Protein AF-A0A6I0EHM9-F1 (afdb_monomer_lite)

Radius of gyration: 28.51 Å; chains: 1; bounding box: 47×51×94 Å

Structure (mmCIF, N/CA/C/O backbone):
data_AF-A0A6I0EHM9-F1
#
_entry.id   AF-A0A6I0EHM9-F1
#
loop_
_atom_site.group_PDB
_atom_site.id
_atom_site.type_symbol
_atom_site.label_atom_id
_atom_site.label_alt_id
_atom_site.label_comp_id
_atom_site.label_asym_id
_atom_site.label_entity_id
_atom_site.label_seq_id
_atom_site.pdbx_PDB_ins_code
_atom_site.Cartn_x
_atom_site.Cartn_y
_atom_site.Cartn_z
_atom_site.occupancy
_atom_site.B_iso_or_equiv
_atom_site.auth_seq_id
_atom_site.auth_comp_id
_atom_site.auth_asym_id
_atom_site.auth_atom_id
_atom_site.pdbx_PDB_model_num
ATOM 1 N N . MET A 1 1 ? 12.750 31.817 -54.312 1.00 40.09 1 MET A N 1
ATOM 2 C CA . MET A 1 1 ? 12.950 30.355 -54.270 1.00 40.09 1 MET A CA 1
ATOM 3 C C . MET A 1 1 ? 12.978 29.933 -52.812 1.00 40.09 1 MET A C 1
ATOM 5 O O . MET A 1 1 ? 13.867 30.363 -52.092 1.00 40.09 1 MET A O 1
ATOM 9 N N . LEU A 1 2 ? 11.939 29.222 -52.365 1.00 55.69 2 LEU A N 1
ATOM 10 C CA . LEU A 1 2 ? 11.820 28.691 -51.006 1.00 55.69 2 LEU A CA 1
ATOM 11 C C . LEU A 1 2 ? 12.800 27.525 -50.809 1.00 55.69 2 LEU A C 1
ATOM 13 O O . LEU A 1 2 ? 12.891 26.665 -51.680 1.00 55.69 2 LEU A O 1
ATOM 17 N N . GLY A 1 3 ? 13.486 27.484 -49.665 1.00 44.19 3 GLY A N 1
ATOM 18 C CA . GLY A 1 3 ? 14.451 26.437 -49.319 1.00 44.19 3 GLY A CA 1
ATOM 19 C C . GLY A 1 3 ? 14.499 26.175 -47.814 1.00 44.19 3 GLY A C 1
ATOM 20 O O . GLY A 1 3 ? 15.397 26.645 -47.132 1.00 44.19 3 GLY A O 1
ATOM 21 N N . THR A 1 4 ? 13.471 25.474 -47.330 1.00 45.31 4 THR A N 1
ATOM 22 C CA . THR A 1 4 ? 13.447 24.569 -46.162 1.00 45.31 4 THR A CA 1
ATOM 23 C C . THR A 1 4 ? 14.085 25.036 -44.845 1.00 45.31 4 THR A C 1
ATOM 25 O O . THR A 1 4 ? 15.238 24.733 -44.543 1.00 45.31 4 THR A O 1
ATOM 28 N N . ALA A 1 5 ? 13.251 25.618 -43.979 1.00 51.59 5 ALA A N 1
ATOM 29 C CA . ALA A 1 5 ? 13.383 25.479 -42.531 1.00 51.59 5 ALA A CA 1
ATOM 30 C C . ALA A 1 5 ? 13.219 23.988 -42.161 1.00 51.59 5 ALA A C 1
ATOM 32 O O . ALA A 1 5 ? 12.106 23.488 -42.004 1.00 51.59 5 ALA A O 1
ATOM 33 N N . GLY A 1 6 ? 14.337 23.262 -42.125 1.00 49.72 6 GLY A N 1
ATOM 34 C CA . GLY A 1 6 ? 14.420 21.868 -41.698 1.00 49.72 6 GLY A CA 1
ATOM 35 C C . GLY A 1 6 ? 14.473 21.779 -40.176 1.00 49.72 6 GLY A C 1
ATOM 36 O O . GLY A 1 6 ? 15.381 22.292 -39.534 1.00 49.72 6 GLY A O 1
ATOM 37 N N . SER A 1 7 ? 13.446 21.165 -39.607 1.00 57.47 7 SER A N 1
ATOM 38 C CA . SER A 1 7 ? 13.220 20.950 -38.182 1.00 57.47 7 SER A CA 1
ATOM 39 C C . SER A 1 7 ? 14.249 19.978 -37.560 1.00 57.47 7 SER A C 1
ATOM 41 O O . SER A 1 7 ? 14.007 18.775 -37.523 1.00 57.47 7 SER A O 1
ATOM 43 N N . ASP A 1 8 ? 15.329 20.505 -36.975 1.00 55.31 8 ASP A N 1
ATOM 44 C CA . ASP A 1 8 ? 16.258 19.757 -36.090 1.00 55.31 8 ASP A CA 1
ATOM 45 C C . ASP A 1 8 ? 15.991 19.987 -34.584 1.00 55.31 8 ASP A C 1
ATOM 47 O O . ASP A 1 8 ? 16.747 19.558 -33.709 1.00 55.31 8 ASP A O 1
ATOM 51 N N . ASN A 1 9 ? 14.874 20.637 -34.237 1.00 59.56 9 ASN A N 1
ATOM 52 C CA . ASN A 1 9 ? 14.548 20.966 -32.842 1.00 59.56 9 ASN A CA 1
ATOM 53 C C . ASN A 1 9 ? 14.227 19.736 -31.972 1.00 59.56 9 ASN A C 1
ATOM 55 O O . ASN A 1 9 ? 14.439 19.771 -30.761 1.00 59.56 9 ASN A O 1
ATOM 59 N N . GLY A 1 10 ? 13.741 18.638 -32.561 1.00 57.38 10 GLY A N 1
ATOM 60 C CA . GLY A 1 10 ? 13.340 17.445 -31.806 1.00 57.38 10 GLY A CA 1
ATOM 61 C C . GLY A 1 10 ? 14.515 16.719 -31.141 1.00 57.38 10 GLY A C 1
ATOM 62 O O . GLY A 1 10 ? 14.418 16.316 -29.983 1.00 57.38 10 GLY A O 1
ATOM 63 N N . GLY A 1 11 ? 15.652 16.603 -31.837 1.00 65.31 11 GLY A N 1
ATOM 64 C CA . GLY A 1 11 ? 16.835 15.899 -31.328 1.00 65.31 11 GLY A CA 1
ATOM 65 C C . GLY A 1 11 ? 17.574 16.680 -30.238 1.00 65.31 11 GLY A C 1
ATOM 66 O O . GLY A 1 11 ? 17.956 16.112 -29.215 1.00 65.31 11 GLY A O 1
ATOM 67 N N . GLY A 1 12 ? 17.716 17.998 -30.413 1.00 73.06 12 GLY A N 1
ATOM 68 C CA . GLY A 1 12 ? 18.394 18.866 -29.444 1.00 73.06 12 GLY A CA 1
ATOM 69 C C . GLY A 1 12 ? 17.640 19.001 -28.121 1.00 73.06 12 GLY A C 1
ATOM 70 O O . GLY A 1 12 ? 18.255 19.002 -27.054 1.00 73.06 12 GLY A O 1
ATOM 71 N N . LEU A 1 13 ? 16.307 19.054 -28.175 1.00 73.94 13 LEU A N 1
ATOM 72 C CA . LEU A 1 13 ? 15.455 19.199 -26.996 1.00 73.94 13 LEU A CA 1
ATOM 73 C C . LEU A 1 13 ? 15.386 17.894 -26.189 1.00 73.94 13 LEU A C 1
ATOM 75 O O . LEU A 1 13 ? 15.510 17.924 -24.967 1.00 73.94 13 LEU A O 1
ATOM 79 N N . LEU A 1 14 ? 15.319 16.741 -26.864 1.00 74.25 14 LEU A N 1
ATOM 80 C CA . LEU A 1 14 ? 15.441 15.429 -26.219 1.00 74.25 14 LEU A CA 1
ATOM 81 C C . LEU A 1 14 ? 16.823 15.227 -25.582 1.00 74.25 14 LEU A C 1
ATOM 83 O O . LEU A 1 14 ? 16.906 14.753 -24.452 1.00 74.25 14 LEU A O 1
ATOM 87 N N . ALA A 1 15 ? 17.902 15.648 -26.247 1.00 74.19 15 ALA A N 1
ATOM 88 C CA . ALA A 1 15 ? 19.254 15.588 -25.687 1.00 74.19 15 ALA A CA 1
ATOM 89 C C . ALA A 1 15 ? 19.466 16.569 -24.516 1.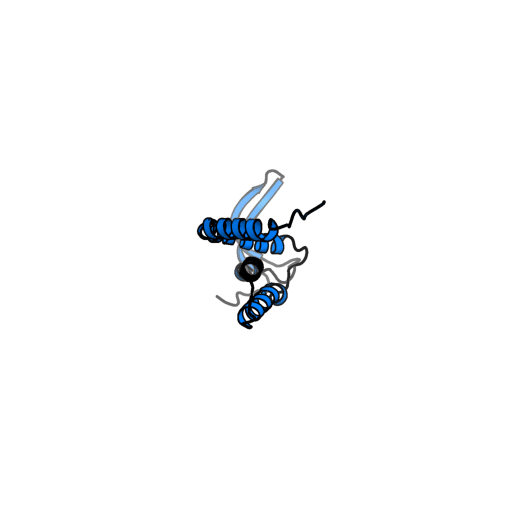00 74.19 15 ALA A C 1
ATOM 91 O O . ALA A 1 15 ? 20.249 16.306 -23.603 1.00 74.19 15 ALA A O 1
ATOM 92 N N . ALA A 1 16 ? 18.782 17.716 -24.517 1.00 73.94 16 ALA A N 1
ATOM 93 C CA . ALA A 1 16 ? 18.792 18.654 -23.396 1.00 73.94 16 ALA A CA 1
ATOM 94 C C . ALA A 1 16 ? 18.004 18.109 -22.194 1.00 73.94 16 ALA A C 1
ATOM 96 O O . ALA A 1 16 ? 18.480 18.199 -21.064 1.00 73.94 16 ALA A O 1
ATOM 97 N N . LEU A 1 17 ? 16.843 17.492 -22.436 1.00 72.88 17 LEU A N 1
ATOM 98 C CA . LEU A 1 17 ? 16.047 16.818 -21.408 1.00 72.88 17 LEU A CA 1
ATOM 99 C C . LEU A 1 17 ? 16.784 15.612 -20.818 1.00 72.88 17 LEU A C 1
ATOM 101 O O . LEU A 1 17 ? 16.800 15.458 -19.602 1.00 72.88 17 LEU A O 1
ATOM 105 N N . ALA A 1 18 ? 17.451 14.804 -21.645 1.00 73.31 18 ALA A N 1
ATOM 106 C CA . ALA A 1 18 ? 18.263 13.679 -21.185 1.00 73.31 18 ALA A CA 1
ATOM 107 C C . ALA A 1 18 ? 19.405 14.134 -20.260 1.00 73.31 18 ALA A C 1
ATOM 109 O O . ALA A 1 18 ? 19.564 13.584 -19.175 1.00 73.31 18 ALA A O 1
ATOM 110 N N . ARG A 1 19 ? 20.123 15.207 -20.624 1.00 69.25 19 ARG A N 1
ATOM 111 C CA . ARG A 1 19 ? 21.186 15.788 -19.781 1.00 69.25 19 ARG A CA 1
ATOM 112 C C . ARG A 1 19 ? 20.663 16.384 -18.473 1.00 69.25 19 ARG A C 1
ATOM 114 O O . ARG A 1 19 ? 21.338 16.307 -17.452 1.00 69.25 19 ARG A O 1
ATOM 121 N N . ARG A 1 20 ? 19.464 16.978 -18.482 1.00 67.75 20 ARG A N 1
ATOM 122 C CA . ARG A 1 20 ? 18.793 17.464 -17.262 1.00 67.75 20 ARG A CA 1
ATOM 123 C C . ARG A 1 20 ? 18.384 16.302 -16.352 1.00 67.75 20 ARG A C 1
ATOM 125 O O . ARG A 1 20 ? 18.629 16.372 -15.156 1.00 67.75 20 ARG A O 1
ATOM 132 N N . LEU A 1 21 ? 17.849 15.226 -16.930 1.00 65.25 21 LEU A N 1
ATOM 133 C CA . LEU A 1 21 ? 17.488 14.003 -16.211 1.00 65.25 21 LEU A CA 1
ATOM 134 C C . LEU A 1 21 ? 18.710 13.301 -15.600 1.00 65.25 21 LEU A C 1
ATOM 136 O O . LEU A 1 21 ? 18.622 12.831 -14.470 1.00 65.25 21 LEU A O 1
ATOM 140 N N . GLU A 1 22 ? 19.847 13.266 -16.300 1.00 67.00 22 GLU A N 1
ATOM 141 C CA . GLU A 1 22 ? 21.120 12.767 -15.753 1.00 67.00 22 GLU A CA 1
ATOM 142 C C . GLU A 1 22 ? 21.648 13.647 -14.615 1.00 67.00 22 GLU A C 1
ATOM 144 O O . GLU A 1 22 ? 22.094 13.124 -13.598 1.00 67.00 22 GLU A O 1
ATOM 149 N N . ALA A 1 23 ? 21.529 14.973 -14.726 1.00 66.06 23 ALA A N 1
ATOM 150 C CA . ALA A 1 23 ? 21.911 15.892 -13.651 1.00 66.06 23 ALA A CA 1
ATOM 151 C C . ALA A 1 23 ? 21.016 15.772 -12.399 1.00 66.06 23 ALA A C 1
ATOM 153 O O . ALA A 1 23 ? 21.411 16.178 -11.309 1.00 66.06 23 ALA A O 1
ATOM 154 N N . GLU A 1 24 ? 19.811 15.214 -12.536 1.00 64.56 24 GLU A N 1
ATOM 155 C CA . GLU A 1 24 ? 18.856 15.005 -11.440 1.00 64.56 24 GLU A CA 1
ATOM 156 C C . GLU A 1 24 ? 18.836 13.564 -10.916 1.00 64.56 24 GLU A C 1
ATOM 158 O O . GLU A 1 24 ? 18.032 13.243 -10.039 1.00 64.56 24 GLU A O 1
ATOM 163 N N . GLN A 1 25 ? 19.744 12.709 -11.394 1.00 64.25 25 GLN A N 1
ATOM 164 C CA . GLN A 1 25 ? 19.828 11.298 -11.020 1.00 64.25 25 GLN A CA 1
ATOM 165 C C . GLN A 1 25 ? 20.031 11.105 -9.503 1.00 64.25 25 GLN A C 1
ATOM 167 O O . GLN A 1 25 ? 19.433 10.208 -8.910 1.00 64.25 25 GLN A O 1
ATOM 172 N N . GLU A 1 26 ? 20.762 12.011 -8.842 1.00 63.75 26 GLU A N 1
ATOM 173 C CA . GLU A 1 26 ? 20.919 12.031 -7.376 1.00 63.75 26 GLU A CA 1
ATOM 174 C C . GLU A 1 26 ? 19.599 12.320 -6.634 1.00 63.75 26 GLU A C 1
ATOM 176 O O . GLU A 1 26 ? 19.371 11.827 -5.529 1.00 63.75 26 GLU A O 1
ATOM 181 N N . ARG A 1 27 ? 18.676 13.070 -7.250 1.00 70.88 27 ARG A N 1
ATOM 182 C CA . ARG A 1 27 ? 17.376 13.440 -6.659 1.00 70.88 27 ARG A CA 1
ATOM 183 C C . ARG A 1 27 ? 16.307 12.371 -6.865 1.00 70.88 27 ARG A C 1
ATOM 185 O O . ARG A 1 27 ? 15.261 12.441 -6.221 1.00 70.88 27 ARG A O 1
ATOM 192 N N . TRP A 1 28 ? 16.539 11.363 -7.708 1.00 69.06 28 TRP A N 1
ATOM 193 C CA . TRP A 1 28 ? 15.580 10.270 -7.921 1.00 69.06 28 TRP A CA 1
ATOM 194 C C . TRP A 1 28 ? 15.344 9.444 -6.655 1.00 69.06 28 TRP A C 1
ATOM 196 O O . TRP A 1 28 ? 14.226 8.986 -6.420 1.00 69.06 28 TRP A O 1
ATOM 206 N N . PHE A 1 29 ? 16.350 9.332 -5.784 1.00 75.00 29 PHE A N 1
ATOM 207 C CA . PHE A 1 29 ? 16.191 8.677 -4.488 1.00 75.00 29 PHE A CA 1
ATOM 208 C C . PHE A 1 29 ? 15.191 9.414 -3.579 1.00 75.00 29 PHE A C 1
ATOM 210 O O . PHE A 1 29 ? 14.417 8.779 -2.866 1.00 75.00 29 PHE A O 1
ATOM 217 N N . CYS A 1 30 ? 15.119 10.748 -3.659 1.00 79.19 30 CYS A N 1
ATOM 218 C CA . CYS A 1 30 ? 14.172 11.551 -2.879 1.00 79.19 30 CYS A CA 1
ATOM 219 C C . 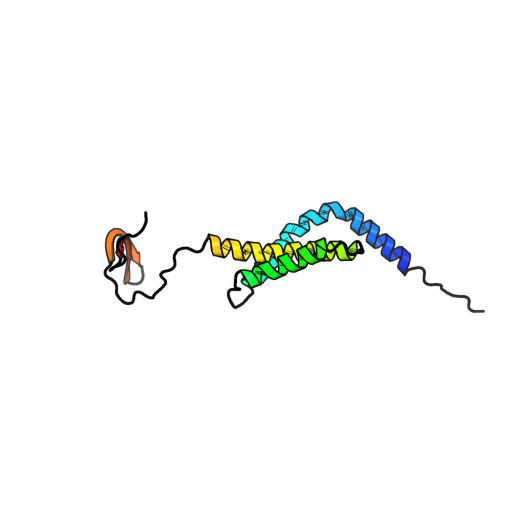CYS A 1 30 ? 12.706 11.347 -3.296 1.00 79.19 30 CYS A C 1
ATOM 221 O O . CYS A 1 30 ? 11.804 11.661 -2.521 1.00 79.19 30 CYS A O 1
ATOM 223 N N . TRP A 1 31 ? 12.449 10.810 -4.492 1.00 82.75 31 TRP A N 1
ATOM 224 C CA . TRP A 1 31 ? 11.094 10.517 -4.966 1.00 82.75 31 TRP A CA 1
ATOM 225 C C . TRP A 1 31 ? 10.577 9.149 -4.516 1.00 82.75 31 TRP A C 1
ATOM 227 O O . TRP A 1 31 ? 9.363 8.942 -4.506 1.00 82.75 31 TRP A O 1
ATOM 237 N N . LEU A 1 32 ? 11.454 8.234 -4.085 1.00 83.25 32 LEU A N 1
ATOM 238 C CA . LEU A 1 32 ? 11.039 6.926 -3.566 1.00 83.25 32 LEU A CA 1
ATOM 239 C C . LEU A 1 32 ? 10.044 7.049 -2.396 1.00 83.25 32 LEU A C 1
ATOM 241 O O . LEU A 1 32 ? 8.976 6.442 -2.492 1.00 83.25 32 LEU A O 1
ATOM 245 N N . PRO A 1 33 ? 10.301 7.857 -1.341 1.00 86.75 33 PRO A N 1
ATOM 246 C CA . PRO A 1 33 ? 9.336 8.058 -0.260 1.00 86.75 33 PRO A CA 1
ATOM 247 C C . PRO A 1 33 ? 7.985 8.593 -0.744 1.00 86.75 33 PRO A C 1
ATOM 249 O O . PRO A 1 33 ? 6.946 8.163 -0.251 1.00 86.75 33 PRO A O 1
ATOM 252 N N . VAL A 1 34 ? 7.987 9.498 -1.729 1.00 89.88 34 VAL A N 1
ATOM 253 C CA . VAL A 1 34 ? 6.764 10.102 -2.282 1.00 89.88 34 VAL A CA 1
ATOM 254 C C . VAL A 1 34 ? 5.927 9.056 -3.016 1.00 89.88 34 VAL A C 1
ATOM 256 O O . VAL A 1 34 ? 4.720 8.968 -2.801 1.00 89.88 34 VAL A O 1
ATOM 259 N N . LEU A 1 35 ? 6.558 8.225 -3.846 1.00 90.94 35 LEU A N 1
ATOM 260 C CA . LEU A 1 35 ? 5.873 7.176 -4.604 1.00 90.94 35 LEU A CA 1
ATOM 261 C C . LEU A 1 35 ? 5.357 6.053 -3.697 1.00 90.94 35 LEU A C 1
ATOM 263 O O . LEU A 1 35 ? 4.222 5.608 -3.857 1.00 90.94 35 LEU A O 1
ATOM 267 N N . ILE A 1 36 ? 6.144 5.648 -2.697 1.00 89.56 36 ILE A N 1
ATOM 268 C CA . ILE A 1 36 ? 5.698 4.698 -1.668 1.00 89.56 36 ILE A CA 1
ATOM 269 C C . ILE A 1 36 ? 4.509 5.284 -0.897 1.00 89.56 36 ILE A C 1
ATOM 271 O O . ILE A 1 36 ? 3.486 4.618 -0.742 1.00 89.56 36 ILE A O 1
ATOM 275 N N . GLY A 1 37 ? 4.609 6.545 -0.465 1.00 89.69 37 GLY A N 1
ATOM 276 C CA . GLY A 1 37 ? 3.534 7.259 0.220 1.00 89.69 37 GLY A CA 1
ATOM 277 C C . GLY A 1 37 ? 2.264 7.369 -0.624 1.00 89.69 37 GLY A C 1
ATOM 278 O O . GLY A 1 37 ? 1.170 7.197 -0.098 1.00 89.69 37 GLY A O 1
ATOM 279 N N . CYS A 1 38 ? 2.393 7.561 -1.939 1.00 92.88 38 CYS A N 1
ATOM 280 C CA . CYS A 1 38 ? 1.269 7.538 -2.872 1.00 92.88 38 CYS A CA 1
ATOM 281 C C . CYS A 1 38 ? 0.584 6.163 -2.904 1.00 92.88 38 CYS A C 1
ATOM 283 O O . CYS A 1 38 ? -0.641 6.095 -2.830 1.00 92.88 38 CYS A O 1
ATOM 285 N N . GLY A 1 39 ? 1.354 5.069 -2.920 1.00 89.56 39 GLY A N 1
ATOM 286 C CA . GLY A 1 39 ? 0.814 3.711 -2.801 1.00 89.56 39 GLY A CA 1
ATOM 287 C C . GLY A 1 39 ? 0.070 3.473 -1.485 1.00 89.56 39 GLY A C 1
ATOM 288 O O . GLY A 1 39 ? -1.029 2.924 -1.481 1.00 89.56 39 GLY A O 1
ATOM 289 N N . ILE A 1 40 ? 0.623 3.946 -0.366 1.00 89.19 40 ILE A N 1
ATOM 290 C CA . ILE A 1 40 ? -0.037 3.869 0.948 1.00 89.19 40 ILE A CA 1
ATOM 291 C C . ILE A 1 40 ? -1.325 4.707 0.957 1.00 89.19 40 ILE A C 1
ATOM 293 O O . ILE A 1 40 ? -2.364 4.242 1.416 1.00 89.19 40 ILE A O 1
ATOM 297 N N . GLY 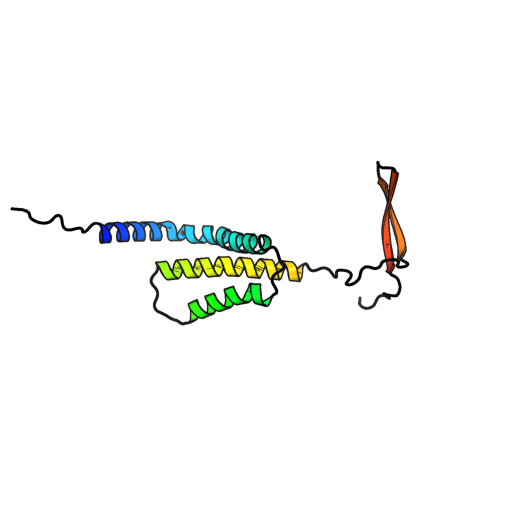A 1 41 ? -1.283 5.930 0.428 1.00 90.62 41 GLY A N 1
ATOM 298 C CA . GLY A 1 41 ? -2.452 6.801 0.324 1.00 90.62 41 GLY A CA 1
ATOM 299 C C . GLY A 1 41 ? -3.553 6.180 -0.534 1.00 90.62 41 GLY A C 1
ATOM 300 O O . GLY A 1 41 ? -4.715 6.193 -0.140 1.00 90.62 41 GLY A O 1
ATOM 301 N N . ALA A 1 42 ? -3.183 5.556 -1.656 1.00 88.75 42 ALA A N 1
ATOM 302 C CA . ALA A 1 42 ? -4.110 4.808 -2.492 1.00 88.75 42 ALA A CA 1
ATOM 303 C C . ALA A 1 42 ? -4.756 3.648 -1.719 1.00 88.75 42 ALA A C 1
ATOM 305 O O . ALA A 1 42 ? -5.970 3.503 -1.797 1.00 88.75 42 ALA A O 1
ATOM 306 N N . TYR A 1 43 ? -3.994 2.888 -0.917 1.00 87.25 43 TYR A N 1
ATOM 307 C CA . TYR A 1 43 ? -4.542 1.817 -0.069 1.00 87.25 43 TYR A CA 1
ATOM 308 C C . TYR A 1 43 ? -5.677 2.322 0.833 1.00 87.25 43 TYR A C 1
ATOM 310 O O . TYR A 1 43 ? -6.733 1.702 0.894 1.00 87.25 43 TYR A O 1
ATOM 318 N N . PHE A 1 44 ? -5.472 3.454 1.513 1.00 86.94 44 PHE A N 1
ATOM 319 C CA . PHE A 1 44 ? -6.470 4.029 2.423 1.00 86.94 44 PHE A CA 1
ATOM 320 C C . PHE A 1 44 ? -7.600 4.784 1.715 1.00 86.94 44 PHE A C 1
ATOM 322 O O . PHE A 1 44 ? -8.643 5.017 2.319 1.00 86.94 44 PHE A O 1
ATOM 329 N N . ALA A 1 45 ? -7.416 5.160 0.449 1.00 89.88 45 ALA A N 1
ATOM 330 C CA . ALA A 1 45 ? -8.475 5.738 -0.372 1.00 89.88 45 ALA A CA 1
ATOM 331 C C . ALA A 1 45 ? -9.467 4.680 -0.891 1.00 89.88 45 ALA A C 1
ATOM 333 O O . ALA A 1 45 ? -10.551 5.041 -1.353 1.00 89.88 45 ALA A O 1
ATOM 334 N N . LEU A 1 46 ? -9.121 3.386 -0.837 1.00 86.38 46 LEU A N 1
ATOM 335 C CA . LEU A 1 46 ? -10.033 2.320 -1.243 1.00 86.38 46 LEU A CA 1
ATOM 336 C C . LEU A 1 46 ? -11.196 2.191 -0.236 1.00 86.38 46 LEU A C 1
ATOM 338 O O . LEU A 1 46 ? -10.959 2.066 0.964 1.00 86.38 46 LEU A O 1
ATOM 342 N N . PRO A 1 47 ? -12.458 2.150 -0.706 1.00 82.88 47 PRO A N 1
ATOM 343 C CA . PRO A 1 47 ? -13.639 2.068 0.161 1.00 82.88 47 PRO A CA 1
ATOM 344 C C . PRO A 1 47 ? -13.860 0.682 0.787 1.00 82.88 47 PRO A C 1
ATOM 346 O O . PRO A 1 47 ? -14.679 0.537 1.689 1.00 82.88 47 PRO A O 1
ATOM 349 N N . VAL A 1 48 ? -13.169 -0.345 0.292 1.00 82.88 48 VAL A N 1
ATOM 350 C CA . VAL A 1 48 ? -13.294 -1.737 0.739 1.00 82.88 48 VAL A CA 1
ATOM 351 C C . VAL A 1 48 ? -11.906 -2.244 1.088 1.00 82.88 48 VAL A C 1
ATOM 353 O O . VAL A 1 48 ? -10.971 -1.997 0.328 1.00 82.88 48 VAL A O 1
ATOM 356 N N . GLU A 1 49 ? -11.769 -2.977 2.198 1.00 78.75 49 GLU A N 1
ATOM 357 C CA . GLU A 1 49 ? -10.496 -3.604 2.555 1.00 78.75 49 GLU A CA 1
ATOM 358 C C . GLU A 1 49 ? -10.073 -4.594 1.462 1.00 78.75 49 GLU A C 1
ATOM 360 O O . GLU A 1 49 ? -10.717 -5.635 1.287 1.00 78.75 49 GLU A O 1
ATOM 365 N N . PRO A 1 50 ? -8.984 -4.319 0.724 1.00 76.44 50 PRO A N 1
ATOM 366 C CA . PRO A 1 50 ? -8.517 -5.255 -0.274 1.00 76.44 50 PRO A CA 1
ATOM 367 C C . PRO A 1 50 ? -8.017 -6.522 0.426 1.00 76.44 50 PRO A C 1
ATOM 369 O O . PRO A 1 50 ? -7.351 -6.487 1.471 1.00 76.44 50 PRO A O 1
ATOM 372 N N . SER A 1 51 ? -8.328 -7.667 -0.173 1.00 82.69 51 SER A N 1
ATOM 373 C CA . SER A 1 51 ? -7.735 -8.945 0.208 1.00 82.69 51 SER A CA 1
ATOM 374 C C . SER A 1 51 ? -6.204 -8.898 0.057 1.00 82.69 51 SER A C 1
ATOM 376 O O . SER A 1 51 ? -5.661 -8.130 -0.746 1.00 82.69 51 SER A O 1
ATOM 378 N N . VAL A 1 52 ? -5.486 -9.730 0.814 1.00 82.06 52 VAL A N 1
ATOM 379 C CA . VAL A 1 52 ? -4.021 -9.858 0.701 1.00 82.06 52 VAL A CA 1
ATOM 380 C C . VAL A 1 52 ? -3.559 -10.074 -0.753 1.00 82.06 52 VAL A C 1
ATOM 382 O O . VAL A 1 52 ? -2.697 -9.315 -1.200 1.00 82.06 52 VAL A O 1
ATOM 385 N N . PRO A 1 53 ? -4.135 -11.003 -1.551 1.00 82.94 53 PRO A N 1
ATOM 386 C CA . PRO A 1 53 ? -3.685 -11.189 -2.929 1.00 82.94 53 PRO A CA 1
ATOM 387 C C . PRO A 1 53 ? -3.934 -9.952 -3.795 1.00 82.94 53 PRO A C 1
ATOM 389 O O . PRO A 1 53 ? -3.059 -9.578 -4.568 1.00 82.94 53 PRO A O 1
ATOM 392 N N . THR A 1 54 ? -5.060 -9.251 -3.634 1.00 83.62 54 THR A N 1
ATOM 393 C CA . THR A 1 54 ? -5.325 -8.025 -4.412 1.00 83.62 54 THR A CA 1
ATOM 394 C C . THR A 1 54 ? -4.323 -6.901 -4.137 1.00 83.62 54 THR A C 1
ATOM 396 O O . THR A 1 54 ? -4.060 -6.106 -5.033 1.00 83.62 54 THR A O 1
ATOM 399 N N . ALA A 1 55 ? -3.721 -6.854 -2.943 1.00 84.38 55 ALA A N 1
ATOM 400 C CA . ALA A 1 55 ? -2.672 -5.885 -2.624 1.00 84.38 55 ALA A CA 1
ATOM 401 C C . ALA A 1 55 ? -1.276 -6.316 -3.123 1.00 84.38 55 ALA A C 1
ATOM 403 O O . ALA A 1 55 ? -0.468 -5.462 -3.482 1.00 84.38 55 ALA A O 1
ATOM 404 N N . LEU A 1 56 ? -0.980 -7.623 -3.164 1.00 87.25 56 LEU A N 1
ATOM 405 C CA . LEU A 1 56 ? 0.347 -8.148 -3.529 1.00 87.25 56 LEU A CA 1
ATOM 406 C C . LEU A 1 56 ? 0.515 -8.450 -5.028 1.00 87.25 56 LEU A C 1
ATOM 408 O O . LEU A 1 56 ? 1.611 -8.280 -5.563 1.00 87.25 56 LEU A O 1
ATOM 412 N N . VAL A 1 57 ? -0.540 -8.887 -5.721 1.00 89.44 57 VAL A N 1
ATOM 413 C CA . VAL A 1 57 ? -0.490 -9.251 -7.151 1.00 89.44 57 VAL A CA 1
ATOM 414 C C . VAL A 1 57 ? 0.061 -8.123 -8.034 1.00 89.44 57 VAL A C 1
ATOM 416 O O . VAL A 1 57 ? 0.928 -8.419 -8.857 1.00 89.44 57 VAL A O 1
ATOM 419 N N . PRO A 1 58 ? -0.337 -6.843 -7.870 1.00 87.44 58 PRO A N 1
ATOM 420 C CA . PRO A 1 58 ? 0.214 -5.758 -8.680 1.00 87.44 58 PRO A CA 1
ATOM 421 C C . PRO A 1 58 ? 1.738 -5.651 -8.562 1.00 87.44 58 PRO A C 1
ATOM 423 O O . PRO A 1 58 ? 2.426 -5.501 -9.569 1.00 87.44 58 PRO A O 1
ATOM 426 N N . LEU A 1 59 ? 2.282 -5.800 -7.349 1.00 89.19 59 LEU A N 1
ATOM 427 C CA . LEU A 1 59 ? 3.725 -5.773 -7.120 1.00 89.19 59 LEU A CA 1
ATOM 428 C C . LEU A 1 59 ? 4.421 -6.939 -7.836 1.00 89.19 59 LEU A C 1
ATOM 430 O O . LEU A 1 59 ? 5.415 -6.730 -8.531 1.00 89.19 59 LEU A O 1
ATOM 434 N N . LEU A 1 60 ? 3.876 -8.154 -7.720 1.00 90.69 60 LEU A N 1
ATOM 435 C CA . LEU A 1 60 ? 4.437 -9.347 -8.360 1.00 90.69 60 LEU A CA 1
ATOM 436 C C . LEU A 1 60 ? 4.414 -9.256 -9.889 1.00 90.69 60 LEU A C 1
ATOM 438 O O . LEU A 1 60 ? 5.404 -9.596 -10.532 1.00 90.69 60 LEU A O 1
ATOM 442 N N . VAL A 1 61 ? 3.323 -8.757 -10.475 1.00 90.56 61 VAL A N 1
ATOM 443 C CA . VAL A 1 61 ? 3.192 -8.578 -11.930 1.00 90.56 61 VAL A CA 1
ATOM 444 C C . VAL A 1 61 ? 4.246 -7.607 -12.451 1.00 90.56 61 VAL A C 1
ATOM 446 O O . VAL A 1 61 ? 4.913 -7.888 -13.447 1.00 90.56 61 VAL A O 1
ATOM 449 N N . VAL A 1 62 ? 4.444 -6.479 -11.767 1.00 90.00 62 VAL A N 1
ATOM 450 C CA . VAL A 1 62 ? 5.410 -5.467 -12.207 1.00 90.00 62 VAL A CA 1
ATOM 451 C C . VAL A 1 62 ? 6.849 -5.964 -12.026 1.00 90.00 62 VAL A C 1
ATOM 453 O O . VAL A 1 62 ? 7.689 -5.723 -12.894 1.00 90.00 62 VAL A O 1
ATOM 456 N N . LEU A 1 63 ? 7.138 -6.720 -10.961 1.00 89.69 63 LEU A N 1
ATOM 457 C CA . LEU A 1 63 ? 8.439 -7.368 -10.766 1.00 89.69 63 LEU A CA 1
ATOM 458 C C . LEU A 1 63 ? 8.717 -8.442 -11.826 1.00 89.69 63 LEU A C 1
ATOM 460 O O . LEU A 1 63 ? 9.803 -8.456 -12.405 1.00 89.69 63 LEU A O 1
ATOM 464 N N . ALA A 1 64 ? 7.739 -9.294 -12.139 1.00 89.62 64 ALA A N 1
ATOM 465 C CA . ALA A 1 64 ? 7.859 -10.296 -13.198 1.00 89.62 64 ALA A CA 1
ATOM 466 C C . ALA A 1 64 ? 8.075 -9.632 -14.565 1.00 89.62 64 ALA A C 1
ATOM 468 O O . ALA A 1 64 ? 8.951 -10.029 -15.338 1.00 89.62 64 ALA A O 1
ATOM 469 N N . TRP A 1 65 ? 7.346 -8.547 -14.839 1.00 87.44 65 TRP A N 1
ATOM 470 C CA . TRP A 1 65 ? 7.547 -7.765 -16.049 1.00 87.44 65 TRP A CA 1
ATOM 471 C C . TRP A 1 65 ? 8.948 -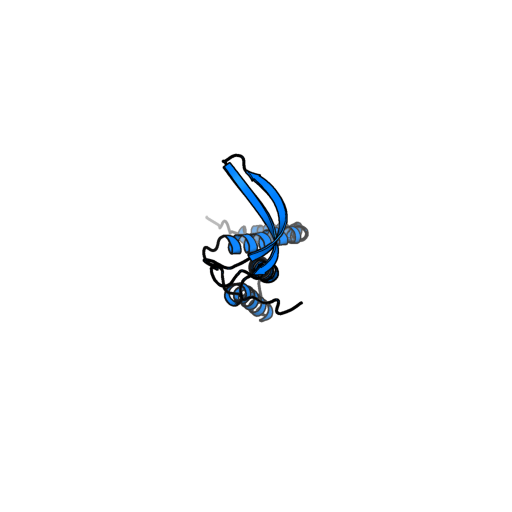7.146 -16.092 1.00 87.44 65 TRP A C 1
ATOM 473 O O . TRP A 1 65 ? 9.620 -7.234 -17.121 1.00 87.44 65 TRP A O 1
ATOM 483 N N . ARG A 1 66 ? 9.460 -6.601 -14.983 1.00 87.12 66 ARG A N 1
ATOM 484 C CA . ARG A 1 66 ? 10.845 -6.107 -14.888 1.00 87.12 66 ARG A CA 1
ATOM 485 C C . ARG A 1 66 ? 11.864 -7.218 -15.179 1.00 87.12 66 ARG A C 1
ATOM 487 O O . ARG A 1 66 ? 12.812 -6.962 -15.918 1.00 87.12 66 ARG A O 1
ATOM 494 N N . ALA A 1 67 ? 11.640 -8.423 -14.652 1.00 86.94 67 ALA A N 1
ATOM 495 C CA . ALA A 1 67 ? 12.529 -9.581 -14.769 1.00 86.94 67 ALA A CA 1
ATOM 496 C C . ALA A 1 67 ? 12.523 -10.253 -16.153 1.00 86.94 67 ALA A C 1
ATOM 498 O O . ALA A 1 67 ? 13.497 -10.906 -16.509 1.00 86.94 67 ALA A O 1
ATOM 499 N N . SER A 1 68 ? 11.479 -10.049 -16.966 1.00 86.50 68 SER A N 1
ATOM 500 C CA . SER A 1 68 ? 11.346 -10.637 -18.316 1.00 86.50 68 SER A CA 1
ATOM 501 C C . SER A 1 68 ? 12.428 -10.233 -19.336 1.00 86.50 68 SER A C 1
ATOM 503 O O . SER A 1 68 ? 12.382 -10.670 -20.482 1.00 86.50 68 SER A O 1
ATOM 505 N N . GLY A 1 69 ? 13.399 -9.393 -18.956 1.00 77.94 69 GLY A N 1
ATOM 506 C CA . GLY A 1 69 ? 14.591 -9.117 -19.766 1.00 77.94 69 GLY A CA 1
ATOM 507 C C . GLY A 1 69 ? 14.335 -8.371 -21.078 1.00 77.94 69 GLY A C 1
ATOM 508 O O . GLY A 1 69 ? 15.257 -8.210 -21.871 1.00 77.94 69 GLY A O 1
ATOM 509 N N . THR A 1 70 ? 13.109 -7.894 -21.322 1.00 82.19 70 THR A N 1
ATOM 510 C CA . THR A 1 70 ? 12.776 -7.113 -22.519 1.00 82.19 70 THR A CA 1
ATOM 511 C C . THR A 1 70 ? 13.694 -5.888 -22.614 1.00 82.19 70 THR A C 1
ATOM 513 O O . THR A 1 70 ? 13.856 -5.205 -21.598 1.00 82.19 70 THR A O 1
ATOM 516 N N . PRO A 1 71 ? 14.280 -5.573 -23.784 1.00 76.12 71 PRO A N 1
ATOM 517 C CA . PRO A 1 71 ? 15.043 -4.342 -23.966 1.00 76.12 71 PRO A CA 1
ATOM 518 C C . PRO A 1 71 ? 14.126 -3.133 -23.752 1.00 76.12 71 PRO A C 1
ATOM 520 O O . PRO A 1 71 ? 13.018 -3.078 -24.288 1.00 76.12 71 PRO A O 1
ATOM 523 N N . ARG A 1 72 ? 14.560 -2.173 -22.927 1.00 79.38 72 ARG A N 1
ATOM 524 C CA . ARG A 1 72 ? 13.745 -1.013 -22.536 1.00 79.38 72 ARG A CA 1
ATOM 525 C C . ARG A 1 72 ? 14.494 0.286 -22.737 1.00 79.38 72 ARG A C 1
ATOM 527 O O . ARG A 1 72 ? 15.690 0.374 -22.477 1.00 79.38 72 ARG A O 1
ATOM 534 N N . THR A 1 73 ? 13.753 1.315 -23.130 1.00 83.69 73 THR A N 1
ATOM 535 C CA . THR A 1 73 ? 14.250 2.689 -23.100 1.00 83.69 73 THR A CA 1
ATOM 536 C C . THR A 1 73 ? 14.499 3.126 -21.647 1.00 83.69 73 THR A C 1
ATOM 538 O O . THR A 1 73 ? 13.844 2.617 -20.723 1.00 83.69 73 THR A O 1
ATOM 541 N N . PRO A 1 74 ? 15.427 4.071 -21.404 1.00 78.56 74 PRO A N 1
ATOM 542 C CA . PRO A 1 74 ? 15.703 4.571 -20.054 1.00 78.56 74 PRO A CA 1
ATOM 543 C C . PRO A 1 74 ? 14.445 5.155 -19.393 1.00 78.56 74 PRO A C 1
ATOM 545 O O . PRO A 1 74 ? 14.188 4.901 -18.218 1.00 78.56 74 PRO A O 1
ATOM 548 N N . LEU A 1 75 ? 13.596 5.834 -20.175 1.00 79.19 75 LEU A N 1
ATOM 549 C CA . LEU A 1 75 ? 12.317 6.375 -19.711 1.00 79.19 75 LEU A CA 1
ATOM 550 C C . LEU A 1 75 ? 11.356 5.279 -19.224 1.00 79.19 75 LEU A C 1
ATOM 552 O O . LEU A 1 75 ? 10.756 5.406 -18.160 1.00 79.19 75 LEU A O 1
ATOM 556 N N . LEU A 1 76 ? 11.231 4.174 -19.966 1.00 83.56 76 LEU A N 1
ATOM 557 C CA . LEU A 1 76 ? 10.368 3.064 -19.564 1.00 83.56 76 LEU A CA 1
ATOM 558 C C . LEU A 1 76 ? 10.878 2.391 -18.280 1.00 83.56 76 LEU A C 1
ATOM 560 O O . LEU A 1 76 ? 10.083 1.999 -17.430 1.00 83.56 76 LEU A O 1
ATOM 564 N N . SER A 1 77 ? 12.197 2.292 -18.107 1.00 81.69 77 SER A N 1
ATOM 565 C CA . SER A 1 77 ? 12.797 1.735 -16.887 1.00 81.69 77 SER A CA 1
ATOM 566 C C . SER A 1 77 ? 12.498 2.585 -15.647 1.00 81.69 77 SER A C 1
ATOM 568 O O . SER A 1 77 ? 12.200 2.024 -14.591 1.00 81.69 77 SER A O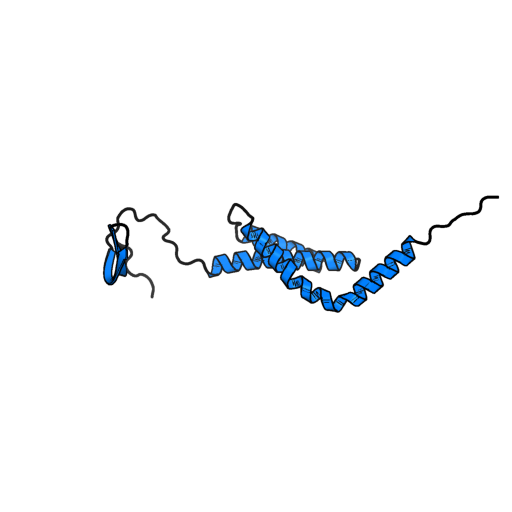 1
ATOM 570 N N . LEU A 1 78 ? 12.513 3.916 -15.785 1.00 83.06 78 LEU A N 1
ATOM 571 C CA . LEU A 1 78 ? 12.108 4.865 -14.740 1.00 83.06 78 LEU A CA 1
ATOM 572 C C . LEU A 1 78 ? 10.633 4.710 -14.359 1.00 83.06 78 LEU A C 1
ATOM 574 O O . LEU A 1 78 ? 10.310 4.611 -13.176 1.00 83.06 78 LEU A O 1
ATOM 578 N N . LEU A 1 79 ? 9.741 4.629 -15.351 1.00 85.50 79 LEU A N 1
ATOM 579 C CA . LEU A 1 79 ? 8.307 4.443 -15.107 1.00 85.50 79 LEU A CA 1
ATOM 580 C C . LEU A 1 79 ? 8.016 3.124 -14.383 1.00 85.50 79 LEU A C 1
ATOM 582 O O . LEU A 1 79 ? 7.239 3.105 -13.431 1.00 85.50 79 LEU A O 1
ATOM 586 N N . ILE A 1 80 ? 8.672 2.031 -14.785 1.00 87.50 80 ILE A N 1
ATOM 587 C CA . ILE A 1 80 ? 8.514 0.736 -14.112 1.00 87.50 80 ILE A CA 1
ATOM 588 C C . ILE A 1 80 ? 9.046 0.806 -12.678 1.00 87.50 80 ILE A C 1
ATOM 590 O O . ILE A 1 80 ? 8.392 0.300 -11.774 1.00 87.50 80 ILE A O 1
ATOM 594 N N . ALA A 1 81 ? 10.197 1.443 -12.442 1.00 86.06 81 ALA A N 1
ATOM 595 C CA . ALA A 1 81 ? 10.726 1.617 -11.088 1.00 86.06 81 ALA A CA 1
ATOM 596 C C . ALA A 1 81 ? 9.754 2.402 -10.191 1.00 86.06 81 ALA A C 1
ATOM 598 O O . ALA A 1 81 ? 9.518 2.008 -9.048 1.00 86.06 81 ALA A O 1
ATOM 599 N N . GLY A 1 82 ? 9.132 3.457 -10.723 1.00 87.75 82 GLY A N 1
ATOM 600 C CA . GLY A 1 82 ? 8.116 4.207 -9.993 1.00 87.75 82 GLY A CA 1
ATOM 601 C C . GLY A 1 82 ? 6.856 3.386 -9.710 1.00 87.75 82 GLY A C 1
ATOM 602 O O . GLY A 1 82 ? 6.341 3.413 -8.594 1.00 87.75 82 GLY A O 1
ATOM 603 N N . LEU A 1 83 ? 6.409 2.584 -10.678 1.00 89.81 83 LEU A N 1
ATOM 604 C CA . LEU A 1 83 ? 5.275 1.679 -10.499 1.00 89.81 83 LEU A CA 1
ATOM 605 C C . LEU A 1 83 ? 5.557 0.603 -9.438 1.00 89.81 83 LEU A C 1
ATOM 607 O O . LEU A 1 83 ? 4.680 0.307 -8.629 1.00 89.81 83 LEU A O 1
ATOM 611 N N . ILE A 1 84 ? 6.783 0.065 -9.390 1.00 90.31 84 ILE A N 1
ATOM 612 C CA . ILE A 1 84 ? 7.226 -0.849 -8.325 1.00 90.31 84 ILE A CA 1
ATOM 613 C C . ILE A 1 84 ? 7.144 -0.151 -6.966 1.00 90.31 84 ILE A C 1
ATOM 615 O O . ILE A 1 84 ? 6.613 -0.738 -6.031 1.00 90.31 84 ILE A O 1
ATOM 619 N N . ALA A 1 85 ? 7.624 1.091 -6.847 1.00 90.56 85 ALA A N 1
ATOM 620 C CA . ALA A 1 85 ? 7.590 1.836 -5.587 1.00 90.56 85 ALA A CA 1
ATOM 621 C C . ALA A 1 85 ? 6.153 2.069 -5.079 1.00 90.56 85 ALA A C 1
ATOM 623 O O . ALA A 1 85 ? 5.876 1.859 -3.898 1.00 90.56 85 ALA A O 1
ATOM 624 N N . VAL A 1 86 ? 5.222 2.427 -5.970 1.00 90.56 86 VAL A N 1
ATOM 625 C CA . VAL A 1 86 ? 3.794 2.584 -5.633 1.00 90.56 86 VAL A CA 1
ATOM 626 C C . VAL A 1 86 ? 3.170 1.244 -5.225 1.00 90.56 86 VAL A C 1
ATOM 628 O O . VAL A 1 86 ? 2.521 1.154 -4.182 1.00 90.56 86 VAL A O 1
ATOM 631 N N . ALA A 1 87 ? 3.394 0.180 -6.004 1.00 90.19 87 ALA A N 1
ATOM 632 C CA . ALA A 1 87 ? 2.881 -1.155 -5.691 1.00 90.19 87 ALA A CA 1
ATOM 633 C C . ALA A 1 87 ? 3.462 -1.706 -4.377 1.00 90.19 87 ALA A C 1
ATOM 635 O O . ALA A 1 87 ? 2.764 -2.367 -3.609 1.00 90.19 87 ALA A O 1
ATOM 636 N N . PHE A 1 88 ? 4.723 -1.388 -4.081 1.00 91.25 88 PHE A N 1
ATOM 637 C CA . PHE A 1 88 ? 5.367 -1.721 -2.818 1.00 91.25 88 PHE A CA 1
ATOM 638 C C . PHE A 1 88 ? 4.724 -0.978 -1.642 1.00 91.25 88 PHE A C 1
ATOM 640 O O . PHE A 1 88 ? 4.462 -1.595 -0.613 1.00 91.25 88 PHE A O 1
ATOM 647 N N . GLY A 1 89 ? 4.388 0.307 -1.803 1.00 89.50 89 GLY A N 1
ATOM 648 C CA . GLY A 1 89 ? 3.639 1.073 -0.803 1.00 89.50 89 GLY A CA 1
ATOM 649 C C . GLY A 1 89 ? 2.266 0.473 -0.480 1.00 89.50 89 GLY A C 1
ATOM 650 O O . GLY A 1 89 ? 1.927 0.324 0.694 1.00 89.50 89 GLY A O 1
ATOM 651 N N . LEU A 1 90 ? 1.512 0.049 -1.502 1.00 89.75 90 LEU A N 1
ATOM 652 C CA . LEU A 1 90 ? 0.236 -0.667 -1.335 1.00 89.75 90 LEU A CA 1
ATOM 653 C C . LEU A 1 90 ? 0.412 -1.976 -0.542 1.00 89.75 90 LEU A C 1
ATOM 655 O O . LEU A 1 90 ? -0.322 -2.234 0.416 1.00 89.75 90 LEU A O 1
ATOM 659 N N . ALA A 1 91 ? 1.401 -2.795 -0.916 1.00 88.69 91 ALA A N 1
ATOM 660 C CA . ALA A 1 91 ? 1.683 -4.065 -0.249 1.00 88.69 91 ALA A CA 1
ATOM 661 C C . ALA A 1 91 ? 2.135 -3.867 1.209 1.00 88.69 91 ALA A C 1
ATOM 663 O O . ALA A 1 91 ? 1.689 -4.590 2.101 1.00 88.69 91 ALA A O 1
ATOM 664 N N . LEU A 1 92 ? 2.972 -2.857 1.465 1.00 90.50 92 LEU A N 1
ATOM 665 C CA . LEU A 1 92 ? 3.451 -2.511 2.802 1.00 90.50 92 LEU A CA 1
ATOM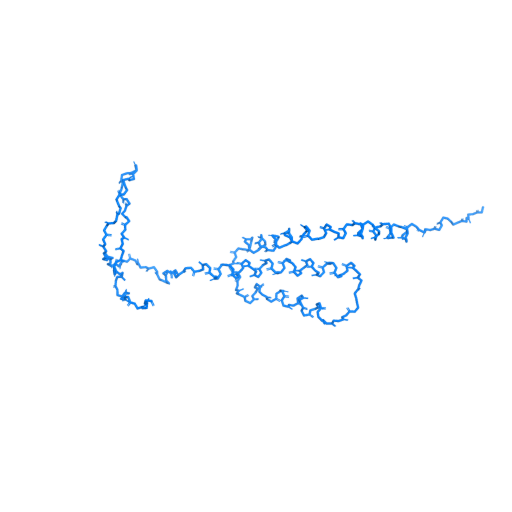 666 C C . LEU A 1 92 ? 2.305 -2.053 3.711 1.00 90.50 92 LEU A C 1
ATOM 668 O O . LEU A 1 92 ? 2.234 -2.483 4.863 1.00 90.50 92 LEU A O 1
ATOM 672 N N . ALA A 1 93 ? 1.387 -1.230 3.194 1.00 87.81 93 ALA A N 1
ATOM 673 C CA . ALA A 1 93 ? 0.197 -0.808 3.928 1.00 87.81 93 ALA A CA 1
ATOM 674 C C . ALA A 1 93 ? -0.660 -2.014 4.336 1.00 87.81 93 ALA A C 1
ATOM 676 O O . ALA A 1 93 ? -1.015 -2.147 5.509 1.00 87.81 93 ALA A O 1
ATOM 677 N N . LYS A 1 94 ? -0.916 -2.942 3.402 1.00 88.12 94 LYS A N 1
ATOM 678 C CA . LYS A 1 94 ? -1.678 -4.160 3.701 1.00 88.12 94 LYS A CA 1
ATOM 679 C C . LYS A 1 94 ? -0.986 -5.027 4.752 1.00 88.12 94 LYS A C 1
ATOM 681 O O . LYS A 1 94 ? -1.632 -5.452 5.704 1.00 88.12 94 LYS A O 1
ATOM 686 N N . LEU A 1 95 ? 0.319 -5.260 4.611 1.00 87.25 95 LEU A N 1
ATOM 687 C CA . LEU A 1 95 ? 1.094 -6.068 5.555 1.00 87.25 95 LEU A CA 1
ATOM 688 C C . LEU A 1 95 ? 1.119 -5.440 6.954 1.00 87.25 95 LEU A C 1
ATOM 690 O O . LEU A 1 95 ? 1.017 -6.150 7.951 1.00 87.25 95 LEU A O 1
ATOM 694 N N . ARG A 1 96 ? 1.190 -4.106 7.042 1.00 87.81 96 ARG A N 1
ATOM 695 C CA . ARG A 1 96 ? 1.107 -3.379 8.314 1.00 87.81 96 ARG A CA 1
ATOM 696 C C . ARG A 1 96 ? -0.256 -3.539 8.976 1.00 87.81 96 ARG A C 1
ATOM 698 O O . ARG A 1 96 ? -0.295 -3.751 10.186 1.00 87.81 96 ARG A O 1
ATOM 705 N N . VAL A 1 97 ? -1.342 -3.436 8.208 1.00 85.88 97 VAL A N 1
ATOM 706 C CA . VAL A 1 97 ? -2.697 -3.684 8.720 1.00 85.88 97 VAL A CA 1
ATOM 707 C C . VAL A 1 97 ? -2.776 -5.097 9.276 1.00 85.88 97 VAL A C 1
ATOM 709 O O . VAL A 1 97 ? -3.194 -5.264 10.412 1.00 85.88 97 VAL A O 1
ATOM 712 N N . GLU A 1 98 ? -2.294 -6.089 8.530 1.00 84.38 98 GLU A N 1
ATOM 713 C CA . GLU A 1 98 ? -2.336 -7.491 8.942 1.00 84.38 98 GLU A CA 1
ATOM 714 C C . GLU A 1 98 ? -1.493 -7.782 10.194 1.00 84.38 98 GLU A C 1
ATOM 716 O O . GLU A 1 98 ? -1.922 -8.538 11.055 1.00 84.38 98 GLU A O 1
ATOM 721 N N . TRP A 1 99 ? -0.325 -7.150 10.341 1.00 84.00 99 TRP A N 1
ATOM 722 C CA . TRP A 1 99 ? 0.528 -7.315 11.525 1.00 84.00 99 TRP A CA 1
ATOM 723 C C . TRP A 1 99 ? -0.098 -6.678 12.771 1.00 84.00 99 TRP A C 1
ATOM 725 O O . TRP A 1 99 ? -0.032 -7.224 13.867 1.00 84.00 99 TRP A O 1
ATOM 735 N N . VAL A 1 100 ? -0.729 -5.513 12.620 1.00 85.62 100 VAL A N 1
ATOM 736 C CA . VAL A 1 100 ? -1.359 -4.794 13.739 1.00 85.62 100 VAL A CA 1
ATOM 737 C C . VAL A 1 100 ? -2.791 -5.282 13.994 1.00 85.62 100 VAL A C 1
ATOM 739 O O . VAL A 1 100 ? -3.452 -4.769 14.895 1.00 85.62 100 VAL A O 1
ATOM 742 N N . ARG A 1 101 ? -3.289 -6.284 13.250 1.00 75.31 101 ARG A N 1
ATOM 743 C CA . ARG A 1 101 ? -4.590 -6.908 13.529 1.00 75.31 101 ARG A CA 1
ATOM 744 C C . ARG A 1 101 ? -4.553 -7.537 14.920 1.00 75.31 101 ARG A C 1
ATOM 746 O O . ARG A 1 101 ? -4.090 -8.655 15.115 1.00 75.31 101 ARG A O 1
ATOM 753 N N . ALA A 1 102 ? -5.065 -6.788 15.889 1.00 70.56 102 ALA A N 1
ATOM 754 C CA . ALA A 1 102 ? -5.392 -7.310 17.198 1.00 70.56 102 ALA A CA 1
ATOM 755 C C . ALA A 1 102 ? -6.518 -8.347 17.051 1.00 70.56 102 ALA A C 1
ATOM 757 O O . ALA A 1 102 ? -7.341 -8.221 16.135 1.00 70.56 102 ALA A O 1
ATOM 758 N N . PRO A 1 103 ? -6.587 -9.349 17.944 1.00 63.94 103 PRO A N 1
ATOM 759 C CA . PRO A 1 103 ? -7.712 -10.269 18.007 1.00 63.94 103 PRO A CA 1
ATOM 760 C C . PRO A 1 103 ? -8.994 -9.475 18.282 1.00 63.94 103 PRO A C 1
ATOM 762 O O . PRO A 1 103 ? -9.309 -9.107 19.412 1.00 63.94 103 PRO A O 1
ATOM 765 N N . VAL A 1 104 ? -9.719 -9.155 17.214 1.00 65.50 104 VAL A N 1
ATOM 766 C CA . VAL A 1 104 ? -11.045 -8.552 17.294 1.00 65.50 104 VAL A CA 1
ATOM 767 C C . VAL A 1 104 ? -12.023 -9.628 17.739 1.00 65.50 104 VAL A C 1
ATOM 769 O O . VAL A 1 104 ? -11.976 -10.758 17.249 1.00 65.50 104 VAL A O 1
ATOM 772 N N . LEU A 1 105 ? -12.909 -9.293 18.681 1.00 58.91 105 LEU A N 1
ATOM 773 C CA . LEU A 1 105 ? -13.963 -10.214 19.093 1.00 58.91 105 LEU A CA 1
ATOM 774 C C . LEU A 1 105 ? -14.798 -10.573 17.858 1.00 58.91 105 LEU A C 1
ATOM 776 O O . LEU A 1 105 ? -15.531 -9.742 17.328 1.00 58.91 105 LEU A O 1
ATOM 780 N N . ALA A 1 106 ? -14.675 -11.821 17.403 1.00 61.38 106 ALA A N 1
ATOM 781 C CA . ALA A 1 106 ? -15.269 -12.309 16.157 1.00 61.38 106 ALA A CA 1
ATOM 782 C C . ALA A 1 106 ? -16.810 -12.304 16.157 1.00 61.38 106 ALA A C 1
ATOM 784 O O . ALA A 1 106 ? -17.435 -12.498 15.118 1.00 61.38 106 ALA A O 1
ATOM 785 N N . ARG A 1 107 ? -17.434 -12.094 17.321 1.00 59.03 107 ARG A N 1
ATOM 786 C CA . ARG A 1 107 ? -18.885 -12.049 17.503 1.00 59.03 107 ARG A CA 1
ATOM 787 C C . ARG A 1 107 ? -19.253 -10.919 18.461 1.00 59.03 107 ARG A C 1
ATOM 789 O O . ARG A 1 107 ? -18.544 -10.692 19.440 1.00 59.03 107 ARG A O 1
ATOM 796 N N . GLN A 1 108 ? -20.373 -10.238 18.213 1.00 57.78 108 GLN A N 1
ATOM 797 C CA . GLN A 1 108 ? -20.958 -9.327 19.200 1.00 57.78 108 GLN A CA 1
ATOM 798 C C . GLN A 1 108 ? -21.401 -10.139 20.422 1.00 57.78 108 GLN A C 1
ATOM 800 O O . GLN A 1 108 ? -22.324 -10.951 20.352 1.00 57.78 108 GLN A O 1
ATOM 805 N N . LEU A 1 109 ? -20.722 -9.934 21.549 1.00 63.72 109 LEU A N 1
ATOM 806 C CA . LEU A 1 109 ? -21.148 -10.455 22.843 1.00 63.72 109 LEU A CA 1
ATOM 807 C C . LEU A 1 109 ? -22.260 -9.530 23.355 1.00 63.72 109 LEU A C 1
ATOM 809 O O . LEU A 1 109 ? -21.981 -8.518 23.986 1.00 63.72 109 LEU A O 1
ATOM 813 N N . ASN A 1 110 ? -23.518 -9.845 23.029 1.00 62.41 110 ASN A N 1
ATOM 814 C CA . ASN A 1 110 ? -24.676 -9.013 23.397 1.00 62.41 110 ASN A CA 1
ATOM 815 C C . ASN A 1 110 ? -24.870 -8.906 24.919 1.00 62.41 110 ASN A C 1
ATOM 817 O O . ASN A 1 110 ? -25.249 -7.858 25.431 1.00 62.41 110 ASN A O 1
ATOM 821 N N . SER A 1 111 ? -24.601 -9.988 25.648 1.00 59.53 111 SER A N 1
ATOM 822 C CA . SER A 1 111 ? -24.561 -10.000 27.107 1.00 59.53 111 SER A CA 1
ATOM 823 C C . SER A 1 111 ? -23.667 -11.149 27.537 1.00 59.53 111 SER A C 1
ATOM 825 O O . SER A 1 111 ? -23.970 -12.310 27.267 1.00 59.53 111 SER A O 1
ATOM 827 N N . VAL A 1 112 ? -22.519 -10.824 28.123 1.00 67.88 112 VAL A N 1
ATOM 828 C CA . VAL A 1 112 ? -21.580 -11.814 28.642 1.00 67.88 112 VAL A CA 1
ATOM 829 C C . VAL A 1 112 ? -21.114 -11.367 30.015 1.00 67.88 112 VAL A C 1
ATOM 831 O O . VAL A 1 112 ? -20.812 -10.194 30.223 1.00 67.88 112 VAL A O 1
ATOM 834 N N . GLU A 1 113 ? -21.088 -12.310 30.954 1.00 73.31 113 GLU A N 1
ATOM 835 C CA . GLU A 1 113 ? -20.582 -12.075 32.301 1.00 73.31 113 GLU A CA 1
ATOM 836 C C . GLU A 1 113 ? -19.081 -11.767 32.238 1.00 73.31 113 GLU A C 1
ATOM 838 O O . GLU A 1 113 ? -18.279 -12.581 31.777 1.00 73.31 113 GLU A O 1
ATOM 843 N N . VAL A 1 114 ? -18.704 -10.575 32.695 1.00 76.00 114 VAL A N 1
ATOM 844 C CA . VAL A 1 114 ? -17.308 -10.151 32.810 1.00 76.00 114 VAL A CA 1
ATOM 845 C C . VAL A 1 114 ? -16.927 -10.217 34.280 1.00 76.00 114 VAL A C 1
ATOM 847 O O . VAL A 1 114 ? -17.452 -9.452 35.088 1.00 76.00 114 VAL A O 1
ATOM 850 N N . ARG A 1 115 ? -16.011 -11.118 34.638 1.00 77.75 115 ARG A N 1
ATOM 851 C CA . ARG A 1 115 ? -15.401 -11.143 35.973 1.00 77.75 115 ARG A CA 1
ATOM 852 C C . ARG A 1 115 ? -14.022 -10.515 35.904 1.00 77.75 115 ARG A C 1
ATOM 854 O O . ARG A 1 115 ? -13.251 -10.786 34.985 1.00 77.75 115 ARG A O 1
ATOM 861 N N . GLY A 1 116 ? -13.711 -9.677 36.880 1.00 83.12 116 GLY A N 1
ATOM 862 C CA . GLY A 1 116 ? -12.439 -8.979 36.938 1.00 83.12 116 GLY A CA 1
ATOM 863 C C . GLY A 1 116 ? -12.352 -8.034 38.124 1.00 83.12 116 GLY A C 1
ATOM 864 O O . GLY A 1 116 ? -13.274 -7.935 38.934 1.00 83.12 116 GLY A O 1
ATOM 865 N N . TRP A 1 117 ? -11.233 -7.327 38.202 1.00 83.38 117 TRP A N 1
ATOM 866 C CA . TRP A 1 117 ? -10.976 -6.320 39.227 1.00 83.38 117 TRP A CA 1
ATOM 867 C C . TRP A 1 117 ? -11.154 -4.925 38.638 1.00 83.38 117 TRP A C 1
ATOM 869 O O . TRP A 1 117 ? -10.735 -4.671 37.510 1.00 83.38 117 TRP A O 1
ATOM 879 N N . VAL A 1 118 ? -11.754 -4.011 39.397 1.00 85.62 118 VAL A N 1
ATOM 880 C CA . VAL A 1 118 ? -11.836 -2.600 39.002 1.00 85.62 118 VAL A CA 1
ATOM 881 C C . VAL A 1 118 ? -10.466 -1.964 39.221 1.00 85.62 118 VAL A C 1
ATOM 883 O O . VAL A 1 118 ? -10.001 -1.896 40.355 1.00 85.62 118 VAL A O 1
ATOM 886 N N . GLU A 1 119 ? -9.817 -1.514 38.149 1.00 86.75 119 GLU A N 1
ATOM 887 C CA . GLU A 1 119 ? -8.534 -0.806 38.240 1.00 86.75 119 GLU A CA 1
ATOM 888 C C . GLU A 1 119 ? -8.722 0.705 38.316 1.00 86.75 119 GLU A C 1
ATOM 890 O O . GLU A 1 119 ? -7.997 1.380 39.042 1.00 86.75 119 GLU A O 1
ATOM 895 N N . LEU A 1 120 ? -9.702 1.245 37.587 1.00 84.25 120 LEU A N 1
ATOM 896 C CA . LEU A 1 120 ? -9.924 2.684 37.534 1.00 84.25 120 LEU A CA 1
ATOM 897 C C . LEU A 1 120 ? -11.408 3.013 37.408 1.00 84.25 120 LEU A C 1
ATOM 899 O O . LEU A 1 120 ? -12.136 2.380 36.642 1.00 84.25 120 LEU A O 1
ATOM 903 N N . ILE A 1 121 ? -11.832 4.040 38.140 1.00 82.62 121 ILE A N 1
ATOM 904 C CA . ILE A 1 121 ? -13.172 4.617 38.050 1.00 82.62 121 ILE A CA 1
ATOM 905 C C . ILE A 1 121 ? -13.012 6.083 37.665 1.00 82.62 121 ILE A C 1
ATOM 907 O O . ILE A 1 121 ? -12.564 6.897 38.468 1.00 82.62 121 ILE A O 1
ATOM 911 N N . GLU A 1 122 ? -13.381 6.418 36.433 1.00 84.25 122 GLU A N 1
ATOM 912 C CA . GLU A 1 122 ? -13.350 7.791 35.936 1.00 84.25 122 GLU A CA 1
ATOM 913 C C . GLU A 1 122 ? -14.776 8.365 35.924 1.00 84.25 122 GLU A C 1
ATOM 915 O O . GLU A 1 122 ? -15.652 7.842 35.219 1.00 84.25 122 GLU A O 1
ATOM 920 N N . PRO A 1 123 ? -15.054 9.443 36.674 1.00 78.00 123 PRO A N 1
ATOM 921 C CA . PRO A 1 123 ? -16.333 10.132 36.590 1.00 78.00 123 PRO A CA 1
ATOM 922 C C . PRO A 1 123 ? -16.433 10.885 35.259 1.00 78.00 123 PRO A C 1
ATOM 924 O O . PRO A 1 123 ? -15.558 11.671 34.897 1.00 78.00 123 PRO A O 1
ATOM 927 N N . ARG A 1 124 ? -17.517 10.656 34.512 1.00 77.38 124 ARG A N 1
ATOM 928 C CA . ARG A 1 124 ? -17.796 11.368 33.263 1.00 77.38 124 ARG A CA 1
ATOM 929 C C . ARG A 1 124 ? -18.669 12.596 33.557 1.00 77.38 124 ARG A C 1
ATOM 931 O O . ARG A 1 124 ? -19.694 12.453 34.224 1.00 77.38 124 ARG A O 1
ATOM 938 N N . PRO A 1 125 ? -18.349 13.776 32.993 1.00 64.19 125 PRO A N 1
ATOM 939 C CA . PRO A 1 125 ? -19.077 15.023 33.261 1.00 64.19 125 PRO A CA 1
ATOM 940 C C . PRO A 1 125 ? -20.562 15.019 32.849 1.00 64.19 125 PRO A C 1
ATOM 942 O O . PRO A 1 125 ? -21.308 15.880 33.293 1.00 64.19 125 PRO A O 1
ATOM 945 N N . ALA A 1 126 ? -21.016 14.048 32.047 1.00 71.12 126 ALA A N 1
ATOM 946 C CA . ALA A 1 126 ? -22.407 13.919 31.595 1.00 71.12 126 ALA A CA 1
ATOM 947 C C . ALA A 1 126 ? -23.276 12.961 32.447 1.00 71.12 126 ALA A C 1
ATOM 949 O O . ALA A 1 126 ? -24.347 12.564 31.999 1.00 71.12 126 ALA A O 1
ATOM 950 N N . GLY A 1 127 ? -22.829 12.563 33.647 1.00 62.56 127 GLY A N 1
ATOM 951 C CA . GLY A 1 127 ? -23.640 11.745 34.564 1.00 62.56 127 GLY A CA 1
ATOM 952 C C . GLY A 1 127 ? -23.508 10.230 34.364 1.00 62.56 127 GLY A C 1
ATOM 953 O O . GLY A 1 127 ? -24.501 9.512 34.350 1.00 62.56 127 GLY A O 1
ATOM 954 N N . GLY A 1 128 ? -22.275 9.735 34.235 1.00 76.56 128 GLY A N 1
ATOM 955 C CA . GLY A 1 128 ? -21.963 8.302 34.219 1.00 76.56 128 GLY A CA 1
ATOM 956 C C . GLY A 1 128 ? -20.551 8.026 34.736 1.00 76.56 128 GLY A C 1
ATOM 957 O O . GLY A 1 128 ? -19.758 8.951 34.903 1.00 76.56 128 GLY A O 1
ATOM 958 N N . GLN A 1 129 ? -20.216 6.760 34.981 1.00 80.56 129 GLN A N 1
ATOM 959 C CA . GLN A 1 129 ? -18.862 6.340 35.356 1.00 80.56 129 GLN A CA 1
ATOM 960 C C . GLN A 1 129 ? -18.276 5.443 34.268 1.00 80.56 129 GLN A C 1
ATOM 962 O O . GLN A 1 129 ? -18.949 4.545 33.763 1.00 80.56 129 GLN A O 1
ATOM 967 N N . ARG A 1 130 ? -17.018 5.688 33.896 1.00 82.62 130 ARG A N 1
ATOM 968 C CA . ARG A 1 130 ? -16.237 4.762 33.077 1.00 82.62 130 ARG A CA 1
ATOM 969 C C . ARG A 1 130 ? -15.413 3.891 34.018 1.00 82.62 130 ARG A C 1
ATOM 971 O O . ARG A 1 130 ? -14.603 4.403 34.782 1.00 82.62 130 ARG A O 1
ATOM 978 N N . LEU A 1 131 ? -15.650 2.586 33.959 1.00 83.44 131 LEU A N 1
ATOM 979 C CA . LEU A 1 131 ? -14.937 1.585 34.745 1.00 83.44 131 LEU A CA 1
ATOM 980 C C . LEU A 1 131 ? -13.908 0.907 33.839 1.00 83.44 131 LEU A C 1
ATOM 982 O O . LEU A 1 131 ? -14.279 0.303 32.832 1.00 83.44 131 LEU A O 1
ATOM 986 N N . THR A 1 132 ? -12.628 1.003 34.185 1.00 84.38 132 THR A N 1
ATOM 987 C CA . THR A 1 132 ? -11.577 0.180 33.578 1.00 84.38 132 THR A CA 1
ATOM 988 C C . THR A 1 132 ? -11.433 -1.071 34.429 1.00 84.38 132 THR A C 1
ATOM 990 O O . THR A 1 132 ? -11.064 -0.994 35.603 1.00 84.38 132 THR A O 1
ATOM 993 N N . LEU A 1 133 ? -11.779 -2.220 33.850 1.00 83.06 133 LEU A N 1
ATOM 994 C CA . LEU A 1 133 ? -11.718 -3.517 34.514 1.00 83.06 133 LEU A CA 1
ATOM 995 C C . LEU A 1 133 ? -10.516 -4.300 33.992 1.00 83.06 133 LEU A C 1
ATOM 997 O O . LEU A 1 133 ? -10.370 -4.471 32.781 1.00 83.06 133 LEU A O 1
ATOM 1001 N N . ARG A 1 134 ? -9.714 -4.858 34.897 1.00 82.38 134 ARG A N 1
ATOM 1002 C CA . ARG A 1 134 ? -8.812 -5.958 34.565 1.00 82.38 134 ARG A CA 1
ATOM 1003 C C . ARG A 1 134 ? -9.622 -7.240 34.529 1.00 82.38 134 ARG A C 1
ATOM 1005 O O . ARG A 1 134 ? -9.955 -7.804 35.574 1.00 82.38 134 ARG A O 1
ATOM 1012 N N . VAL A 1 135 ? -9.970 -7.659 33.320 1.00 77.06 135 VAL A N 1
ATOM 1013 C CA . VAL A 1 135 ? -10.782 -8.850 33.072 1.00 77.06 135 VAL A CA 1
ATOM 1014 C C . VAL A 1 135 ? -9.967 -10.102 33.388 1.00 77.06 135 VAL A C 1
ATOM 1016 O O . VAL A 1 135 ? -8.866 -10.272 32.878 1.00 77.06 135 VAL A O 1
ATOM 1019 N N . THR A 1 136 ? -10.517 -10.967 34.235 1.00 76.50 136 THR A N 1
ATOM 1020 C CA . THR A 1 136 ? -9.974 -12.298 34.547 1.00 76.50 136 THR A CA 1
ATOM 1021 C C . THR A 1 136 ? -10.747 -13.405 33.835 1.00 76.50 136 THR A C 1
ATOM 1023 O O . THR A 1 136 ? -10.202 -14.472 33.604 1.00 76.50 136 THR A O 1
ATOM 1026 N N . ALA A 1 137 ? -12.018 -13.169 33.494 1.00 68.81 137 ALA A N 1
ATOM 1027 C CA . ALA A 1 137 ? -12.825 -14.082 32.690 1.00 68.81 137 ALA A CA 1
ATOM 1028 C C . ALA A 1 137 ? -13.904 -13.311 31.917 1.00 68.81 137 ALA A C 1
ATOM 1030 O O . ALA A 1 137 ? -14.513 -12.379 32.452 1.00 68.81 137 ALA A O 1
ATOM 1031 N N . LEU A 1 138 ? -14.148 -13.718 30.670 1.00 67.25 138 LEU A N 1
ATOM 1032 C CA . LEU A 1 138 ? -15.149 -13.132 29.778 1.00 67.25 138 LEU A CA 1
ATOM 1033 C C . LEU A 1 138 ? -16.104 -14.238 29.288 1.00 67.25 138 LEU A C 1
ATOM 1035 O O . LEU A 1 138 ? -15.895 -14.839 28.236 1.00 67.25 138 LEU A O 1
ATOM 1039 N N . GLY A 1 139 ? -17.158 -14.532 30.051 1.00 71.81 139 GLY A N 1
ATOM 1040 C CA . GLY A 1 139 ? -18.088 -15.628 29.753 1.00 71.81 139 GLY A CA 1
ATOM 1041 C C . GLY A 1 139 ? -17.414 -16.998 29.699 1.00 71.81 139 GLY A C 1
ATOM 1042 O O . GLY A 1 139 ? -16.532 -17.291 30.496 1.00 71.81 139 GLY A O 1
ATOM 1043 N N . ASP A 1 140 ? -17.822 -17.815 28.726 1.00 62.81 140 ASP A N 1
ATOM 1044 C CA . ASP A 1 140 ? -17.279 -19.161 28.465 1.00 62.81 140 ASP A CA 1
ATOM 1045 C C . ASP A 1 140 ? -15.988 -19.138 27.618 1.00 62.81 140 ASP A C 1
ATOM 1047 O O . ASP A 1 140 ? -15.507 -20.165 27.146 1.00 62.81 140 ASP A O 1
ATOM 1051 N N . LEU A 1 141 ? -15.412 -17.950 27.385 1.00 61.50 141 LEU A N 1
ATOM 1052 C CA . LEU A 1 141 ? -14.058 -17.823 26.849 1.00 61.50 141 LEU A CA 1
ATOM 1053 C C . LEU A 1 141 ? -13.092 -18.036 28.015 1.00 61.50 141 LEU A C 1
ATOM 1055 O O . LEU A 1 141 ? -12.496 -17.096 28.542 1.00 61.50 141 LEU A O 1
ATOM 1059 N N . ALA A 1 142 ? -13.017 -19.286 28.466 1.00 47.19 142 ALA A N 1
ATOM 1060 C CA . ALA A 1 142 ? -11.976 -19.719 29.372 1.00 47.19 142 ALA A CA 1
ATOM 1061 C C . ALA A 1 142 ? -10.630 -19.543 28.666 1.00 47.19 142 ALA A C 1
ATOM 1063 O O . ALA A 1 142 ? -10.458 -19.950 27.516 1.00 47.19 142 ALA A O 1
ATOM 1064 N N . GLU A 1 143 ? -9.721 -18.900 29.388 1.00 49.97 143 GLU A N 1
ATOM 1065 C CA . GLU A 1 143 ? -8.310 -18.663 29.113 1.00 49.97 143 GLU A CA 1
ATOM 1066 C C . GLU A 1 143 ? -7.652 -19.838 28.377 1.00 49.97 143 GLU A C 1
ATOM 1068 O O . GLU A 1 143 ? -7.094 -20.751 28.981 1.00 49.97 143 GLU A O 1
ATOM 1073 N N . THR A 1 144 ? -7.763 -19.839 27.051 1.00 45.03 144 THR A N 1
ATOM 1074 C CA . THR A 1 144 ? -7.096 -20.817 26.203 1.00 45.03 144 THR A CA 1
ATOM 1075 C C . THR A 1 144 ? -6.031 -20.058 25.431 1.00 45.03 144 THR A C 1
ATOM 1077 O O . THR A 1 144 ? -6.338 -19.279 24.535 1.00 45.03 144 THR A O 1
ATOM 1080 N N . GLU A 1 145 ? -4.801 -20.327 25.866 1.00 42.31 145 GLU A N 1
ATOM 1081 C CA . GLU A 1 145 ? -3.491 -19.940 25.331 1.00 42.31 145 GLU A CA 1
ATOM 1082 C C . GLU A 1 145 ? -2.842 -18.679 25.930 1.00 42.31 145 GLU A C 1
ATOM 1084 O O . GLU A 1 145 ? -3.178 -17.537 25.624 1.00 42.31 145 GLU A O 1
ATOM 1089 N N . ARG A 1 146 ? -1.888 -18.973 26.827 1.00 35.25 146 ARG A N 1
ATOM 1090 C CA . ARG A 1 146 ? -0.807 -18.111 27.319 1.00 35.25 146 ARG A CA 1
ATOM 1091 C C . ARG A 1 146 ? 0.221 -17.837 26.231 1.00 35.25 146 ARG A C 1
ATOM 1093 O O . ARG A 1 146 ? 0.480 -18.778 25.449 1.00 35.25 146 ARG A O 1
#

pLDDT: mean 76.58, std 13.08, range [35.25, 92.88]

Sequence (146 aa):
MLGTAGSDNGGGLLAALARRLEAEQERWFCWLPVLIGCGIGAYFALPVEPSVPTALVPLLVVLAWRASGTPRTPLLSLLIAGLIAVAFGLALAKLRVEWVRAPVLARQLNSVEVRGWVELIEPRPAGGQRLTLRVTALGDLAETER

Foldseek 3Di:
DDDDPDDPPVVVVVVVVVVVVVVCVVVLVVCLVVLLVLLLVVCVVDPDNDDLCVLQVQLVVLVVVVVPPPDDDPVVVSVSVSSNSSSNSSNVNNVVCVVPDDPDPPDPPVDWDFDFAFPDWDDDPVPDIDTDTPTPDTHPPPDDDD

Secondary structure (DSSP, 8-state):
--------HHHHHHHHHHHHHHHTGGGHHHHHHHHHHHHHHHHHH-SS---HHHHHHHHHHHHHHHHT-----HHHHHHHHHHHHHHHHHHHHHHHHHHT-----SS--SS--EEEEEEEEEEETTTEEEEEEEEEEETTB-----